Protein AF-A0A7C4EAM8-F1 (afdb_monomer_lite)

Sequence (67 aa):
FCFTKLTEAQALSNAWLWMYNNERPHKSLGYKTPVAFMQERLRSYASPTFLHEQQFDWNCLILNATN

pLDDT: mean 78.92, std 14.32, range [52.09, 96.44]

Structure (mmCIF, N/CA/C/O backbone):
data_AF-A0A7C4EAM8-F1
#
_entry.id   AF-A0A7C4EAM8-F1
#
loop_
_atom_site.group_PDB
_atom_site.id
_atom_site.type_symbol
_atom_site.label_atom_id
_atom_site.label_alt_id
_atom_site.label_comp_id
_atom_site.label_asym_id
_atom_site.label_entity_id
_atom_site.label_seq_id
_atom_site.pdbx_PDB_ins_code
_atom_site.Cartn_x
_atom_site.Cartn_y
_atom_site.Cartn_z
_atom_site.occupancy
_atom_site.B_iso_or_equiv
_atom_site.auth_seq_id
_atom_site.auth_comp_id
_atom_site.auth_asym_id
_atom_site.auth_atom_id
_atom_site.pdbx_PDB_model_num
ATOM 1 N N . PHE A 1 1 ? -17.363 -9.150 7.366 1.00 61.00 1 PHE A N 1
ATOM 2 C CA . PHE A 1 1 ? -16.159 -8.842 8.160 1.00 61.00 1 PHE A CA 1
ATOM 3 C C . PHE A 1 1 ? -16.387 -7.478 8.794 1.00 61.00 1 PHE A C 1
ATOM 5 O O . PHE A 1 1 ? -16.707 -6.560 8.051 1.00 61.00 1 PHE A O 1
ATOM 12 N N . CYS A 1 2 ? -16.328 -7.363 10.121 1.00 75.06 2 CYS A N 1
ATOM 13 C CA . CYS A 1 2 ? -16.447 -6.090 10.841 1.00 75.06 2 CYS A CA 1
ATOM 14 C C . CYS A 1 2 ? -15.217 -5.937 11.733 1.00 75.06 2 CYS A C 1
ATOM 16 O O . CYS A 1 2 ? -14.860 -6.896 12.413 1.00 75.06 2 CYS A O 1
ATOM 18 N N . PHE A 1 3 ? -14.593 -4.760 11.725 1.00 83.81 3 PHE A N 1
ATOM 19 C CA . PHE A 1 3 ? -13.508 -4.437 12.651 1.00 83.81 3 PHE A CA 1
ATOM 20 C C . PHE A 1 3 ? -14.080 -4.108 14.025 1.00 83.81 3 PHE A C 1
ATOM 22 O O . PHE A 1 3 ? -15.135 -3.476 14.127 1.00 83.81 3 PHE A O 1
ATOM 29 N N . THR A 1 4 ? -13.377 -4.516 15.075 1.00 85.69 4 THR A N 1
ATOM 30 C CA . THR A 1 4 ? -13.813 -4.272 16.458 1.00 85.69 4 THR A CA 1
ATOM 31 C C . THR A 1 4 ? -13.295 -2.943 16.998 1.00 85.69 4 THR A C 1
ATOM 33 O O . THR A 1 4 ? -13.939 -2.319 17.843 1.00 85.69 4 THR A O 1
ATOM 36 N N . LYS A 1 5 ? -12.146 -2.483 16.489 1.00 89.56 5 LYS A N 1
ATOM 37 C CA . LYS A 1 5 ? -11.490 -1.229 16.871 1.00 89.56 5 LYS A CA 1
ATOM 38 C C . LYS A 1 5 ? -11.037 -0.471 15.627 1.00 89.56 5 LYS A C 1
ATOM 40 O O . LYS A 1 5 ? -10.644 -1.068 14.628 1.00 89.56 5 LYS A O 1
ATOM 45 N N . LEU A 1 6 ? -11.018 0.860 15.708 1.00 89.12 6 LEU A N 1
ATOM 46 C CA . LEU A 1 6 ? -10.491 1.695 14.624 1.00 89.12 6 LEU A CA 1
ATOM 47 C C . LEU A 1 6 ? -9.005 1.402 14.348 1.00 89.12 6 LEU A C 1
ATOM 49 O O . LEU A 1 6 ? -8.586 1.411 13.195 1.00 89.12 6 LEU A O 1
ATOM 53 N N . THR A 1 7 ? -8.232 1.085 15.388 1.00 86.50 7 THR A N 1
ATOM 54 C CA . THR A 1 7 ? -6.807 0.738 15.279 1.00 86.50 7 THR A CA 1
ATOM 55 C C . THR A 1 7 ? -6.575 -0.515 14.435 1.00 86.50 7 THR A C 1
ATOM 57 O O . THR A 1 7 ? -5.655 -0.546 13.624 1.00 86.50 7 THR A O 1
ATOM 60 N N . GLU A 1 8 ? -7.448 -1.516 14.566 1.00 85.00 8 GLU A N 1
ATOM 61 C CA . GLU A 1 8 ? -7.429 -2.742 13.763 1.00 85.00 8 GLU A CA 1
ATOM 62 C C . GLU A 1 8 ? -7.654 -2.417 12.278 1.00 85.00 8 GLU A C 1
ATOM 64 O O 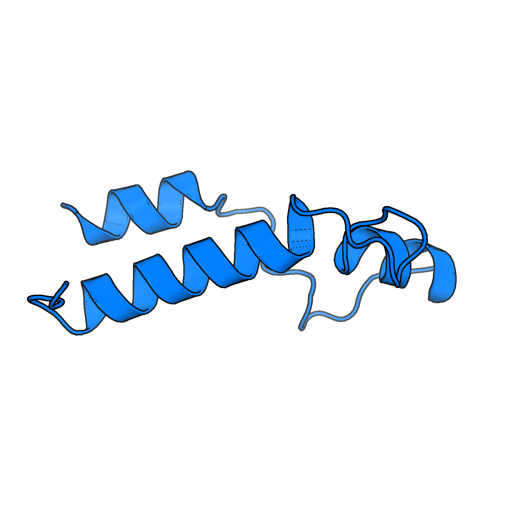. GLU A 1 8 ? -6.872 -2.822 11.415 1.00 85.00 8 GLU A O 1
ATOM 69 N N . ALA A 1 9 ? -8.676 -1.604 11.984 1.00 89.25 9 ALA A N 1
ATOM 70 C CA .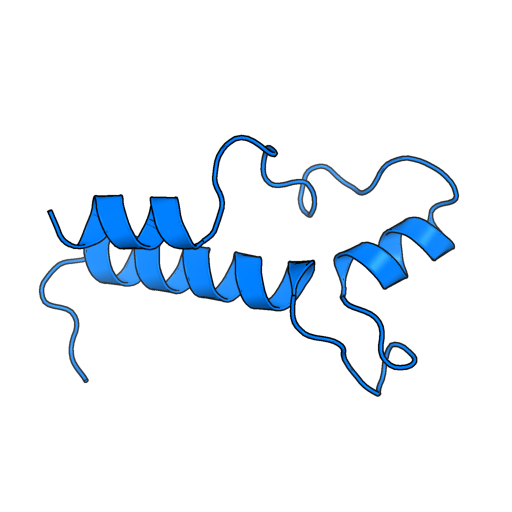 ALA A 1 9 ? -8.981 -1.166 10.624 1.00 89.25 9 ALA A CA 1
ATOM 71 C C . ALA A 1 9 ? -7.827 -0.361 10.000 1.00 89.25 9 ALA A C 1
ATOM 73 O O . ALA A 1 9 ? -7.477 -0.566 8.835 1.00 89.25 9 ALA A O 1
ATOM 74 N N . GLN A 1 10 ? -7.218 0.542 10.774 1.00 86.31 10 GLN A N 1
ATOM 75 C CA . GLN A 1 10 ? -6.086 1.362 10.337 1.00 86.31 10 GLN A CA 1
ATOM 76 C C . GLN A 1 10 ? -4.859 0.506 10.022 1.00 86.31 10 GLN A C 1
ATOM 78 O O . GLN A 1 10 ? -4.269 0.646 8.953 1.00 86.31 10 GLN A O 1
ATOM 83 N N . ALA A 1 11 ? -4.497 -0.408 10.917 1.00 85.50 11 ALA A N 1
ATOM 84 C CA . ALA A 1 11 ? -3.330 -1.252 10.732 1.00 85.50 11 ALA A CA 1
ATOM 85 C C . ALA A 1 11 ? -3.476 -2.206 9.542 1.00 85.50 11 ALA A C 1
ATOM 87 O O . ALA A 1 11 ? -2.557 -2.312 8.730 1.00 85.50 11 ALA A O 1
ATOM 88 N N . LEU A 1 12 ? -4.646 -2.834 9.379 1.00 87.31 12 LEU A N 1
ATOM 89 C CA . LEU A 1 12 ? -4.924 -3.699 8.229 1.00 87.31 12 LEU A CA 1
ATOM 90 C C . LEU A 1 12 ? -4.915 -2.914 6.911 1.00 87.31 12 LEU A C 1
ATOM 92 O O . LEU A 1 12 ? -4.388 -3.401 5.911 1.00 87.31 12 LEU A O 1
ATOM 96 N N . SER A 1 13 ? -5.432 -1.681 6.914 1.00 89.31 13 SER A N 1
ATOM 97 C CA . SER A 1 13 ? -5.376 -0.795 5.744 1.00 89.31 13 SER A CA 1
ATOM 98 C C . SER A 1 13 ? -3.938 -0.409 5.390 1.00 89.31 13 SER A C 1
ATOM 100 O O . SER A 1 13 ? -3.562 -0.452 4.219 1.00 89.31 13 SER A O 1
ATOM 102 N N . ASN A 1 14 ? -3.111 -0.096 6.392 1.00 85.44 14 ASN A N 1
ATOM 103 C CA . ASN A 1 14 ? -1.696 0.225 6.194 1.00 85.44 14 ASN A CA 1
ATOM 104 C C . ASN A 1 14 ? -0.904 -0.988 5.689 1.00 85.44 14 ASN A C 1
ATOM 106 O O . ASN A 1 14 ? -0.119 -0.859 4.750 1.00 85.44 14 ASN A O 1
ATOM 110 N N . ALA A 1 15 ? -1.151 -2.176 6.249 1.00 86.38 15 ALA A N 1
ATOM 111 C CA . ALA A 1 15 ? -0.543 -3.420 5.786 1.00 86.38 15 ALA A CA 1
ATOM 112 C C . ALA A 1 15 ? -0.923 -3.717 4.327 1.00 86.38 15 ALA A C 1
AT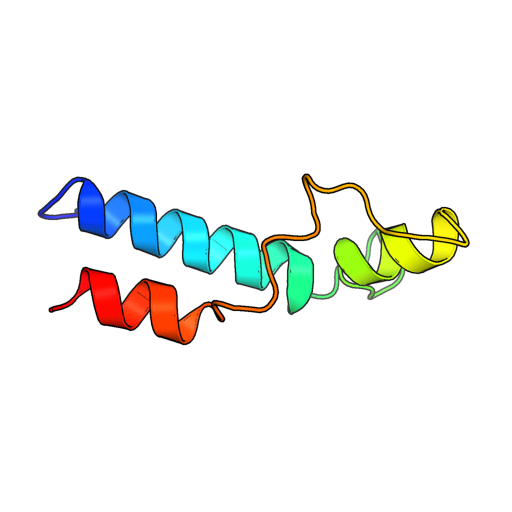OM 114 O O . ALA A 1 15 ? -0.063 -4.055 3.512 1.00 86.38 15 ALA A O 1
ATOM 115 N N . TRP A 1 16 ? -2.197 -3.533 3.965 1.00 89.56 16 TRP A N 1
ATOM 116 C CA . TRP A 1 16 ? -2.652 -3.694 2.585 1.00 89.56 16 TRP A CA 1
ATOM 117 C C . TRP A 1 16 ? -1.981 -2.702 1.633 1.00 89.56 16 TRP A C 1
ATOM 119 O O . TRP A 1 16 ? -1.501 -3.112 0.575 1.00 89.56 16 TRP A O 1
ATOM 129 N N . LEU A 1 17 ? -1.899 -1.424 2.015 1.00 89.50 17 LEU A N 1
ATOM 130 C CA . LEU A 1 17 ? -1.237 -0.390 1.220 1.00 89.50 17 LEU A CA 1
ATOM 131 C C . LEU A 1 17 ? 0.241 -0.729 0.989 1.00 89.50 17 LEU A C 1
ATOM 133 O O . LEU A 1 17 ? 0.739 -0.591 -0.131 1.00 89.50 17 LEU A O 1
ATOM 137 N N . TRP A 1 18 ? 0.927 -1.218 2.025 1.00 88.44 18 TRP A N 1
ATOM 138 C CA . TRP A 1 18 ? 2.317 -1.646 1.924 1.00 88.44 18 TRP A CA 1
ATOM 139 C C . TRP A 1 18 ? 2.472 -2.814 0.946 1.00 88.44 18 TRP A C 1
ATOM 141 O O . TRP A 1 18 ? 3.258 -2.710 0.003 1.00 88.44 18 TRP A O 1
ATOM 151 N N . MET A 1 19 ? 1.681 -3.883 1.105 1.00 89.00 19 MET A N 1
ATOM 152 C CA . MET A 1 19 ? 1.725 -5.047 0.209 1.00 89.00 19 MET A CA 1
ATOM 153 C C . MET A 1 19 ? 1.397 -4.667 -1.237 1.00 89.00 19 MET A C 1
ATOM 155 O O . MET A 1 19 ? 2.018 -5.167 -2.174 1.00 89.00 19 MET A O 1
ATOM 159 N N . TYR A 1 20 ? 0.421 -3.782 -1.440 1.00 93.25 20 TYR A N 1
ATOM 160 C CA . TYR A 1 20 ? 0.050 -3.305 -2.768 1.00 93.25 20 TYR A CA 1
ATOM 161 C C . TYR A 1 20 ? 1.220 -2.582 -3.446 1.00 93.25 20 TYR A C 1
ATOM 163 O O . TYR A 1 20 ? 1.542 -2.872 -4.594 1.00 93.25 20 TYR A O 1
ATOM 171 N N . ASN A 1 21 ? 1.882 -1.673 -2.729 1.00 91.25 21 ASN A N 1
ATOM 172 C CA . ASN A 1 21 ? 2.947 -0.849 -3.294 1.00 91.25 21 ASN A CA 1
ATOM 173 C C . ASN A 1 21 ? 4.287 -1.586 -3.455 1.00 91.25 21 ASN A C 1
ATOM 175 O O . ASN A 1 21 ? 5.041 -1.252 -4.373 1.00 91.25 21 ASN A O 1
ATOM 179 N N . ASN A 1 22 ? 4.580 -2.568 -2.595 1.00 88.50 22 ASN A N 1
ATOM 180 C CA . ASN A 1 22 ? 5.899 -3.206 -2.520 1.00 88.50 22 ASN A CA 1
ATOM 181 C C . ASN A 1 22 ? 5.938 -4.643 -3.049 1.00 88.50 22 ASN A C 1
ATOM 183 O O . ASN A 1 22 ? 6.944 -5.011 -3.642 1.00 88.50 22 ASN A O 1
ATOM 187 N N . GLU A 1 23 ? 4.866 -5.427 -2.900 1.00 91.56 23 GLU A N 1
ATOM 188 C CA . GLU A 1 23 ? 4.891 -6.873 -3.189 1.00 91.56 23 GLU A CA 1
ATOM 189 C C . GLU A 1 23 ? 4.090 -7.260 -4.428 1.00 91.56 23 GLU A C 1
ATOM 191 O O . GLU A 1 23 ? 4.441 -8.212 -5.119 1.00 91.56 23 GLU A O 1
ATOM 196 N N . ARG A 1 24 ? 2.992 -6.557 -4.732 1.00 94.25 24 ARG A N 1
ATOM 197 C CA . ARG A 1 24 ? 2.069 -6.972 -5.799 1.00 94.25 24 ARG A CA 1
ATOM 198 C C . ARG A 1 24 ? 2.488 -6.435 -7.170 1.00 94.25 24 ARG A C 1
ATOM 200 O O . ARG A 1 24 ? 2.427 -5.228 -7.395 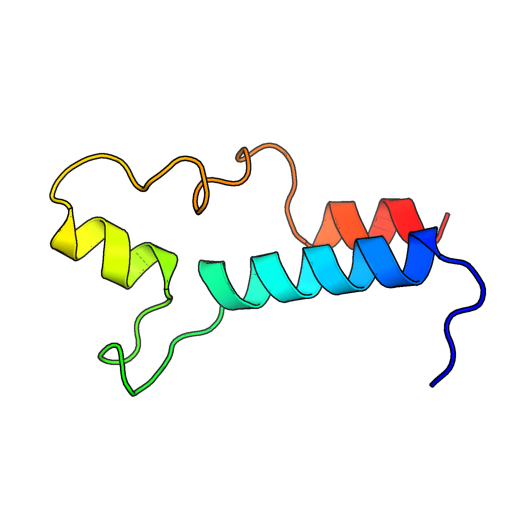1.00 94.25 24 ARG A O 1
ATOM 207 N N . PRO A 1 25 ? 2.838 -7.301 -8.138 1.00 95.00 25 PRO A N 1
ATOM 208 C CA . PRO A 1 25 ? 3.112 -6.860 -9.495 1.00 95.00 25 PRO A CA 1
ATOM 209 C C . PRO A 1 25 ? 1.812 -6.585 -10.252 1.00 95.00 25 PRO A C 1
ATOM 211 O O . PRO A 1 25 ? 0.854 -7.360 -10.183 1.00 95.00 25 PRO A O 1
ATOM 214 N N . HIS A 1 26 ? 1.792 -5.514 -11.042 1.00 96.44 26 HIS A N 1
ATOM 215 C CA . HIS A 1 26 ? 0.630 -5.141 -11.843 1.00 96.44 26 HIS A CA 1
ATOM 216 C C . HIS A 1 26 ? 0.934 -5.257 -13.334 1.00 96.44 26 HIS A C 1
ATOM 218 O O . HIS A 1 26 ? 1.909 -4.695 -13.835 1.00 96.44 26 HIS A O 1
ATOM 224 N N . LYS A 1 27 ? 0.058 -5.940 -14.079 1.00 96.44 27 LYS A N 1
ATOM 225 C CA . LYS A 1 27 ? 0.202 -6.111 -15.535 1.00 96.44 27 LYS A CA 1
ATOM 226 C C . LYS A 1 27 ? 0.285 -4.768 -16.276 1.00 96.44 27 LYS A C 1
ATOM 228 O O . LYS A 1 27 ? 1.092 -4.632 -17.188 1.00 96.44 27 LYS A O 1
ATOM 233 N N . SER A 1 28 ? -0.495 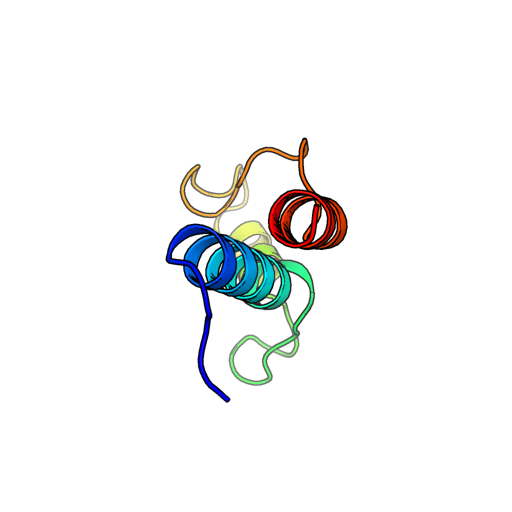-3.770 -15.858 1.00 96.12 28 SER A N 1
ATOM 234 C CA . SER A 1 28 ? -0.476 -2.409 -16.421 1.00 96.12 28 SER A CA 1
ATOM 235 C C . SER A 1 28 ? 0.855 -1.676 -16.224 1.00 96.12 28 SER A C 1
ATOM 237 O O . SER A 1 28 ? 1.153 -0.755 -16.976 1.00 96.12 28 SER A O 1
ATOM 239 N N . LEU A 1 29 ? 1.666 -2.102 -15.253 1.00 94.94 29 LEU A N 1
ATOM 240 C CA . LEU A 1 29 ? 3.006 -1.577 -14.988 1.00 94.94 29 LEU A CA 1
ATOM 241 C C . LEU A 1 29 ? 4.107 -2.458 -15.600 1.00 94.94 29 LEU A C 1
ATOM 243 O O . LEU A 1 29 ? 5.274 -2.335 -15.238 1.00 94.94 29 LEU A O 1
ATOM 247 N N . GLY A 1 30 ? 3.749 -3.377 -16.504 1.00 95.75 30 GLY A N 1
ATOM 248 C CA . GLY A 1 30 ? 4.692 -4.334 -17.080 1.00 95.75 30 GLY A CA 1
ATOM 249 C C . GLY A 1 30 ? 5.127 -5.409 -16.084 1.00 95.75 30 GLY A C 1
ATOM 250 O O . GLY A 1 30 ? 6.293 -5.786 -16.075 1.00 95.75 30 GLY A O 1
ATOM 251 N N . TYR A 1 31 ? 4.199 -5.878 -15.241 1.00 96.38 31 TYR A N 1
ATOM 252 C CA . TYR A 1 31 ? 4.453 -6.852 -14.169 1.00 96.38 31 TYR A CA 1
ATOM 253 C C . TYR A 1 31 ? 5.464 -6.359 -13.124 1.00 96.38 31 TYR A C 1
ATOM 255 O O . TYR A 1 31 ? 6.239 -7.136 -12.575 1.00 96.38 31 TYR A O 1
ATOM 263 N N . LYS A 1 32 ? 5.425 -5.058 -12.823 1.00 94.81 32 LYS A N 1
ATOM 264 C CA . LYS A 1 32 ? 6.206 -4.419 -11.757 1.00 94.81 32 LYS A CA 1
ATOM 265 C C . LYS A 1 32 ? 5.293 -3.977 -10.622 1.00 94.81 32 LYS A C 1
ATOM 267 O O . LYS A 1 32 ? 4.101 -3.735 -10.832 1.00 94.81 32 LYS A O 1
ATOM 272 N N . THR A 1 33 ? 5.860 -3.872 -9.428 1.00 95.06 33 THR A N 1
ATOM 273 C CA . THR A 1 33 ? 5.198 -3.242 -8.282 1.00 95.06 33 THR A CA 1
ATOM 274 C C . THR A 1 33 ? 5.181 -1.723 -8.488 1.00 95.06 33 THR A C 1
ATOM 276 O O . THR A 1 33 ? 6.010 -1.204 -9.247 1.00 95.06 33 THR A O 1
ATOM 279 N N . PRO A 1 34 ? 4.260 -0.975 -7.857 1.00 93.88 34 PRO A N 1
ATOM 280 C CA . PRO A 1 34 ? 4.226 0.482 -7.970 1.00 93.88 34 PRO A CA 1
ATOM 281 C C . PRO A 1 34 ? 5.561 1.140 -7.600 1.00 93.88 34 PRO A C 1
ATOM 283 O O . PRO A 1 34 ? 6.025 2.029 -8.318 1.00 93.88 34 PRO A O 1
ATOM 286 N N . VAL A 1 35 ? 6.220 0.658 -6.539 1.00 90.12 35 VAL A N 1
ATOM 287 C CA . VAL A 1 35 ? 7.544 1.145 -6.125 1.00 90.12 35 VAL A CA 1
ATOM 288 C C . VAL A 1 35 ? 8.602 0.859 -7.191 1.00 90.12 35 VAL A C 1
ATOM 290 O O . VAL A 1 35 ? 9.305 1.786 -7.594 1.00 90.12 35 VAL A O 1
ATOM 293 N N . ALA A 1 36 ? 8.679 -0.371 -7.711 1.00 89.38 36 ALA A N 1
ATOM 294 C CA . ALA A 1 36 ? 9.656 -0.729 -8.743 1.00 89.38 36 ALA A CA 1
ATOM 295 C C . ALA A 1 36 ? 9.450 0.071 -10.042 1.00 89.38 36 ALA A C 1
ATOM 297 O O . ALA A 1 36 ? 10.405 0.587 -10.624 1.00 89.38 36 ALA A O 1
ATOM 298 N N . PHE A 1 37 ? 8.194 0.235 -10.470 1.00 91.44 37 PHE A N 1
ATOM 299 C CA . PHE A 1 37 ? 7.840 1.042 -11.639 1.00 91.44 37 PHE A CA 1
ATOM 300 C C . PHE A 1 37 ? 8.256 2.508 -11.471 1.00 91.44 37 PHE A C 1
ATOM 302 O O . PHE A 1 37 ? 8.766 3.132 -12.402 1.00 91.44 37 PH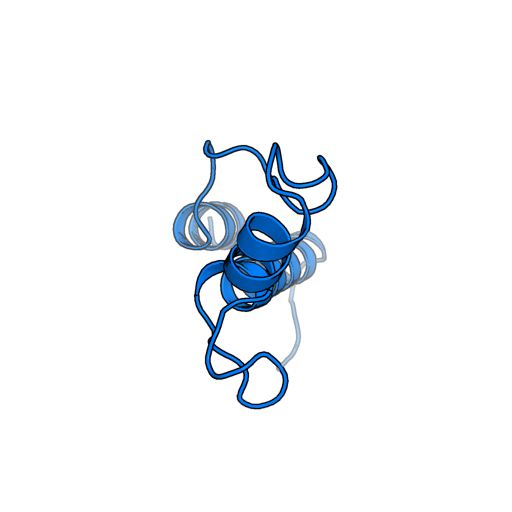E A O 1
ATOM 309 N N . MET A 1 38 ? 8.053 3.076 -10.282 1.00 87.81 38 MET A N 1
ATOM 310 C CA . MET A 1 38 ? 8.454 4.449 -10.000 1.00 87.81 38 MET A CA 1
ATOM 311 C C . MET A 1 38 ? 9.983 4.603 -9.941 1.00 87.81 38 MET A C 1
ATOM 313 O O . MET A 1 38 ? 10.508 5.557 -10.517 1.00 87.81 38 MET A O 1
ATOM 317 N N . GLN A 1 39 ? 10.698 3.679 -9.290 1.00 84.06 39 GLN A N 1
ATOM 318 C CA . GLN A 1 39 ? 12.166 3.696 -9.186 1.00 84.06 39 GLN A CA 1
ATOM 319 C C . GLN A 1 39 ? 12.838 3.718 -10.565 1.00 84.06 39 GLN A C 1
ATOM 321 O O . GLN A 1 39 ? 13.751 4.509 -10.801 1.00 84.06 39 GLN A O 1
ATOM 326 N N . GLU A 1 40 ? 12.340 2.912 -11.503 1.00 86.06 40 GLU A N 1
ATOM 327 C CA . GLU A 1 40 ? 12.832 2.871 -12.884 1.00 86.06 40 GLU A CA 1
ATOM 328 C C . GLU A 1 40 ? 12.632 4.203 -13.626 1.00 86.06 40 GLU A C 1
ATOM 330 O O . GLU A 1 40 ? 13.486 4.621 -14.410 1.00 86.06 40 GLU A O 1
ATOM 335 N N . ARG A 1 41 ? 11.514 4.896 -13.372 1.00 82.81 41 ARG A N 1
ATOM 336 C CA . ARG A 1 41 ? 11.171 6.152 -14.059 1.00 82.81 41 ARG A CA 1
ATOM 337 C C . ARG A 1 41 ? 11.863 7.373 -13.480 1.00 82.81 41 ARG A C 1
ATOM 339 O O . ARG A 1 41 ? 12.177 8.291 -14.234 1.00 82.81 41 ARG A O 1
ATOM 346 N N . LEU A 1 42 ? 12.073 7.409 -12.167 1.00 75.88 42 LEU A N 1
ATOM 347 C CA . LEU A 1 42 ? 12.667 8.572 -11.513 1.00 75.88 42 LEU A CA 1
ATOM 348 C C . LEU A 1 42 ? 14.194 8.623 -11.653 1.00 75.88 42 LEU A C 1
ATOM 350 O O . LEU A 1 42 ? 14.768 9.678 -11.402 1.00 75.88 42 LEU A O 1
ATOM 354 N N . ARG A 1 43 ? 14.866 7.534 -12.068 1.00 62.62 43 ARG A N 1
ATOM 355 C CA . ARG A 1 43 ? 16.344 7.390 -12.147 1.00 62.62 43 ARG A CA 1
ATOM 356 C C . ARG A 1 43 ? 17.113 7.681 -10.836 1.00 62.62 43 ARG A C 1
ATOM 358 O O . ARG A 1 43 ? 18.300 7.388 -10.785 1.00 62.62 43 ARG A O 1
ATOM 365 N N . SER A 1 44 ? 16.438 8.187 -9.800 1.00 61.62 44 SER A N 1
ATOM 366 C CA . SER A 1 44 ? 16.901 8.543 -8.455 1.00 61.62 44 SER A CA 1
ATOM 367 C C . SER A 1 44 ? 15.691 8.625 -7.506 1.00 61.62 44 SER A C 1
ATOM 369 O O . SER A 1 44 ? 14.586 8.891 -7.964 1.00 61.62 44 SER A O 1
ATOM 371 N N . TYR A 1 45 ? 15.916 8.376 -6.209 1.00 57.78 45 TYR A N 1
ATOM 372 C CA . TYR A 1 45 ? 14.973 8.327 -5.071 1.00 57.78 45 TYR A CA 1
ATOM 373 C C . TYR A 1 45 ? 13.462 8.483 -5.348 1.00 57.78 45 TYR A C 1
ATOM 375 O O . TYR A 1 45 ? 12.945 9.545 -5.688 1.00 57.78 45 TYR A O 1
ATOM 383 N N . ALA A 1 46 ? 12.750 7.390 -5.066 1.00 56.69 46 ALA A N 1
ATOM 384 C CA . ALA A 1 46 ? 11.312 7.324 -4.849 1.00 56.69 46 ALA A CA 1
ATOM 385 C C . ALA A 1 46 ? 10.815 8.443 -3.908 1.00 56.69 46 ALA A C 1
ATOM 387 O O . ALA A 1 46 ? 11.432 8.710 -2.881 1.00 56.69 46 ALA A O 1
ATOM 388 N N . SER A 1 47 ? 9.691 9.084 -4.252 1.00 61.34 47 SER A N 1
ATOM 389 C CA . SER A 1 47 ? 9.059 10.113 -3.408 1.00 61.34 47 SER A CA 1
ATOM 390 C C . SER A 1 47 ? 8.829 9.599 -1.972 1.00 61.34 47 SER A C 1
ATOM 392 O O . SER A 1 47 ? 8.444 8.433 -1.824 1.00 61.34 47 SER A O 1
ATOM 394 N N . PRO A 1 48 ? 8.972 10.440 -0.921 1.00 58.72 48 PRO A N 1
ATOM 395 C CA . PRO A 1 48 ? 8.708 10.058 0.474 1.00 58.72 48 PRO A CA 1
ATOM 396 C C . PRO A 1 48 ? 7.318 9.447 0.694 1.00 58.72 48 PRO A C 1
ATOM 398 O O . PRO A 1 48 ? 7.119 8.650 1.599 1.00 58.72 48 PRO A O 1
ATOM 401 N N . THR A 1 49 ? 6.349 9.777 -0.164 1.00 58.91 49 THR A N 1
ATOM 402 C CA . THR A 1 49 ? 4.994 9.205 -0.134 1.00 58.91 49 THR A CA 1
ATOM 403 C C . THR A 1 49 ? 4.966 7.696 -0.415 1.00 58.91 49 THR A C 1
ATOM 405 O O . THR A 1 49 ? 4.056 7.005 0.031 1.00 58.91 49 THR A O 1
ATOM 408 N N . PHE A 1 50 ? 5.946 7.183 -1.160 1.00 55.12 50 PHE A N 1
ATOM 409 C CA . PHE A 1 50 ? 6.079 5.766 -1.515 1.00 55.12 50 PHE A CA 1
ATOM 410 C C . PHE A 1 50 ? 7.178 5.057 -0.722 1.00 55.12 50 PHE A C 1
ATOM 412 O O . PHE A 1 50 ? 7.129 3.838 -0.573 1.00 55.12 50 PHE A O 1
ATOM 419 N N . LEU A 1 51 ? 8.152 5.808 -0.205 1.00 56.22 51 LEU A N 1
ATOM 420 C CA . LEU A 1 51 ? 9.099 5.325 0.791 1.00 56.22 51 LEU A CA 1
ATOM 421 C C . LEU A 1 51 ? 8.461 5.462 2.172 1.00 56.22 51 LEU A C 1
ATOM 423 O O . LEU A 1 51 ? 8.803 6.354 2.942 1.00 56.22 51 LEU A O 1
ATOM 427 N N . HIS A 1 52 ? 7.521 4.571 2.493 1.00 52.09 52 HIS A N 1
ATOM 428 C CA . HIS A 1 52 ? 7.279 4.300 3.905 1.00 52.09 52 HIS A CA 1
ATOM 429 C C . HIS A 1 52 ? 8.602 3.782 4.484 1.00 52.09 52 HIS A C 1
ATOM 431 O O . HIS A 1 52 ? 9.243 2.934 3.859 1.00 52.09 52 HIS A O 1
ATOM 437 N N . GLU A 1 53 ? 9.054 4.362 5.598 1.00 53.09 53 GLU A N 1
ATOM 438 C CA . GLU A 1 53 ? 10.340 4.043 6.217 1.00 53.09 53 GLU A CA 1
ATOM 439 C C . GLU A 1 53 ? 10.530 2.523 6.293 1.00 53.09 53 GLU A C 1
ATOM 441 O O . GLU A 1 53 ? 9.642 1.796 6.741 1.00 53.09 53 GLU A O 1
ATOM 446 N N . GLN A 1 54 ? 11.704 2.046 5.863 1.00 53.19 54 GLN A N 1
ATOM 447 C CA . GLN A 1 54 ? 12.135 0.635 5.867 1.00 53.19 54 GLN A CA 1
ATOM 448 C C . GLN A 1 54 ? 11.990 -0.077 7.225 1.00 53.19 54 GLN A C 1
ATOM 450 O O . GLN A 1 54 ? 12.279 -1.265 7.334 1.00 53.19 54 GLN A O 1
ATOM 455 N N . GLN A 1 55 ? 11.582 0.639 8.268 1.00 54.91 55 GLN A N 1
ATOM 456 C CA . GLN A 1 55 ? 11.525 0.164 9.634 1.00 54.91 55 GLN A CA 1
ATOM 457 C C . GLN A 1 55 ? 10.343 -0.778 9.910 1.00 54.91 55 GLN A C 1
ATOM 459 O O . GLN A 1 55 ? 10.425 -1.563 10.853 1.00 54.91 55 GLN A O 1
ATOM 464 N N . PHE A 1 56 ? 9.274 -0.763 9.101 1.00 59.03 56 PHE A N 1
ATOM 465 C CA . PHE A 1 56 ? 8.104 -1.616 9.344 1.00 59.03 56 PHE A CA 1
ATOM 466 C C . PHE A 1 56 ? 7.594 -2.315 8.074 1.00 59.03 56 PHE A C 1
ATOM 468 O O . PHE A 1 56 ? 7.036 -1.694 7.172 1.00 59.03 56 PHE A O 1
ATOM 475 N N . ASP A 1 57 ? 7.770 -3.638 8.042 1.00 68.00 57 ASP A N 1
ATOM 476 C CA . ASP A 1 57 ? 7.109 -4.564 7.117 1.00 68.00 57 ASP A CA 1
ATOM 477 C C . ASP A 1 57 ? 5.613 -4.720 7.475 1.00 68.00 57 ASP A C 1
ATOM 479 O O . ASP A 1 57 ? 5.202 -4.477 8.618 1.00 68.00 57 ASP A O 1
ATOM 483 N N . TRP A 1 58 ? 4.786 -5.167 6.523 1.00 71.44 58 TRP A N 1
ATOM 484 C CA . TRP A 1 58 ? 3.361 -5.436 6.740 1.00 71.44 58 TRP A CA 1
ATOM 485 C C . TRP A 1 58 ? 3.121 -6.388 7.920 1.00 71.44 58 TRP A C 1
ATOM 487 O O . TRP A 1 58 ? 2.147 -6.205 8.650 1.00 71.44 58 TRP A O 1
ATOM 497 N N . ASN A 1 59 ? 4.026 -7.341 8.171 1.00 74.50 59 ASN A N 1
ATOM 498 C CA . ASN A 1 59 ? 3.950 -8.236 9.329 1.00 74.50 59 ASN A CA 1
ATOM 499 C C . ASN A 1 59 ? 3.956 -7.472 10.661 1.00 74.50 59 ASN A C 1
ATOM 501 O O . ASN A 1 59 ? 3.150 -7.766 11.542 1.00 74.50 59 ASN A O 1
ATOM 505 N N . CYS A 1 60 ? 4.809 -6.455 10.806 1.00 73.12 60 CYS A N 1
ATOM 506 C CA . CYS A 1 60 ? 4.866 -5.647 12.026 1.00 73.12 60 CYS A CA 1
ATOM 507 C C . CYS A 1 60 ? 3.585 -4.827 12.228 1.00 73.12 60 CYS A C 1
ATOM 509 O O . CYS A 1 60 ? 3.121 -4.673 13.358 1.00 73.12 60 CYS A O 1
ATOM 511 N N . LEU A 1 61 ? 2.992 -4.327 11.137 1.00 70.94 61 LEU A N 1
ATOM 512 C CA . LEU A 1 61 ? 1.727 -3.587 11.182 1.00 70.94 61 LEU A CA 1
ATOM 513 C C . LEU A 1 61 ? 0.574 -4.476 11.661 1.00 70.94 61 LEU A C 1
ATOM 515 O O . LEU A 1 61 ? -0.232 -4.036 12.478 1.00 70.94 61 LEU A O 1
ATOM 519 N N . ILE A 1 62 ? 0.521 -5.731 11.206 1.00 73.25 62 ILE A N 1
ATOM 520 C CA . ILE A 1 62 ? -0.485 -6.706 11.648 1.00 73.25 62 ILE A CA 1
ATOM 521 C C . ILE A 1 62 ? -0.276 -7.080 13.122 1.00 73.25 62 ILE A C 1
ATOM 523 O O . ILE A 1 62 ? -1.220 -7.013 13.906 1.00 73.25 62 ILE A O 1
ATOM 527 N N . LEU A 1 63 ? 0.956 -7.425 13.513 1.00 74.19 63 LEU A N 1
ATOM 528 C CA . LEU A 1 63 ? 1.276 -7.892 14.869 1.00 74.19 63 LEU A CA 1
ATOM 529 C C . LEU A 1 63 ? 0.994 -6.840 15.954 1.00 74.19 63 LEU A C 1
ATOM 531 O O . LEU A 1 63 ? 0.582 -7.197 17.058 1.00 74.19 63 LEU A O 1
ATOM 535 N N . ASN A 1 64 ? 1.167 -5.553 15.648 1.00 67.44 64 ASN A N 1
ATOM 536 C CA . ASN A 1 64 ? 0.833 -4.459 16.567 1.00 67.44 64 ASN A CA 1
ATOM 537 C C . ASN A 1 64 ? -0.677 -4.199 16.696 1.00 67.44 64 ASN A C 1
ATOM 539 O O . ASN A 1 64 ? -1.101 -3.544 17.642 1.00 67.44 64 ASN A O 1
ATOM 543 N N . ALA A 1 65 ? -1.488 -4.665 15.747 1.00 65.31 65 ALA A N 1
ATOM 544 C CA . ALA A 1 65 ? -2.928 -4.414 15.722 1.00 65.31 65 ALA A CA 1
ATOM 545 C C . ALA A 1 65 ? -3.746 -5.480 16.449 1.00 65.31 65 ALA A C 1
ATOM 547 O O . ALA A 1 65 ? -4.874 -5.217 16.866 1.00 65.31 65 ALA A O 1
ATOM 548 N N . THR A 1 66 ? -3.191 -6.689 16.533 1.00 66.25 66 THR A N 1
ATOM 549 C CA . THR A 1 66 ? -3.847 -7.870 17.100 1.00 66.25 66 THR A CA 1
ATOM 550 C C . THR A 1 66 ? -3.397 -8.199 18.526 1.00 66.25 66 THR A C 1
ATOM 552 O O . THR A 1 66 ? -3.935 -9.140 19.105 1.00 66.25 66 THR A O 1
ATOM 555 N N . ASN A 1 67 ? -2.427 -7.458 19.075 1.00 58.81 67 ASN A N 1
ATOM 556 C CA . ASN A 1 67 ? -2.093 -7.451 20.508 1.00 58.81 67 ASN A CA 1
ATOM 557 C C . ASN A 1 67 ? -2.962 -6.432 21.260 1.00 58.81 67 ASN A C 1
ATOM 559 O O . ASN A 1 67 ? -3.336 -6.725 22.416 1.00 58.81 67 ASN A O 1
#

Radius of gyration: 13.93 Å; chains: 1; bounding box: 33×19×38 Å

Foldseek 3Di:
DDDPDPLLVVLLVVLVVQCQQPPAFDVVLVRHHVVRSQCVVVVDDDDVVSCPDPPDHSVNSNVVSVD

Secondary structure (DSSP, 8-state):
---SSHHHHHHHHHHHHHHHHHT--BGGGTSB-HHHHHHHHHSS---TTT---TT--HHHHHHHH--